Protein AF-Q4C342-F1 (afdb_monomer)

Foldseek 3Di:
DPPPVLVVLVVLLVVLLVQQLVQCVVVVHDPPDDGPSVVRDDPVSVVSNVVSVVVNDDVVVVVVVCVVVPDPVVVVVVVVD

Radius of gyration: 17.52 Å; Cα contacts (8 Å, |Δi|>4): 31; chains: 1; bounding box: 44×25×50 Å

Sequence (81 aa):
MTINNNSSKHQRITELFDLCRQRYLEAGGNPHKSVDCQQWMSEAEKQEFLQLGQQLIDPQKIADYQQQNGSWRDQIKLIQS

Solvent-accessible surface area (backbone atoms only — not comparable to full-atom values): 4902 Å² total; per-residue (Å²): 133,82,74,65,70,61,62,58,46,54,50,51,50,50,51,54,51,50,53,19,47,49,52,40,46,74,74,70,44,64,88,91,53,86,75,66,50,84,79,52,42,53,70,69,56,49,52,50,47,50,53,48,46,59,75,68,51,56,67,66,58,51,51,50,50,42,67,75,65,46,51,75,72,56,55,53,55,67,77,75,111

Organism: NCBI:txid165597

Structure (mmCIF, N/CA/C/O backbone):
data_AF-Q4C342-F1
#
_entry.id   AF-Q4C342-F1
#
loop_
_atom_site.group_PDB
_atom_site.id
_atom_site.type_symbol
_atom_site.label_atom_id
_atom_site.label_alt_id
_atom_site.label_comp_id
_atom_site.label_asym_id
_atom_site.label_entity_id
_atom_site.label_seq_id
_atom_site.pdbx_PDB_ins_code
_atom_site.Cartn_x
_atom_site.Cartn_y
_atom_site.Cartn_z
_atom_site.occupancy
_atom_site.B_iso_or_equiv
_atom_site.auth_seq_id
_atom_site.auth_comp_id
_atom_site.auth_asym_id
_atom_site.auth_atom_id
_atom_site.pdbx_PDB_model_num
ATOM 1 N N . MET A 1 1 ? -31.411 0.310 -5.771 1.00 37.88 1 MET A N 1
ATOM 2 C CA . MET A 1 1 ? -30.152 -0.438 -5.979 1.00 37.88 1 MET A CA 1
ATOM 3 C C . MET A 1 1 ? -29.072 0.249 -5.165 1.00 37.88 1 MET A C 1
ATOM 5 O O . MET A 1 1 ? -28.547 1.266 -5.595 1.00 37.88 1 MET A O 1
ATOM 9 N N . THR A 1 2 ? -28.810 -0.227 -3.952 1.00 43.16 2 THR A N 1
ATOM 10 C CA . THR A 1 2 ? -27.722 0.294 -3.117 1.00 43.16 2 THR A CA 1
ATOM 11 C C . THR A 1 2 ? -26.451 -0.389 -3.605 1.00 43.16 2 THR A C 1
ATOM 13 O O . THR A 1 2 ? -26.210 -1.549 -3.284 1.00 43.16 2 THR A O 1
ATOM 16 N N . ILE A 1 3 ? -25.698 0.265 -4.491 1.00 48.88 3 ILE A N 1
ATOM 17 C CA . ILE A 1 3 ? -24.383 -0.238 -4.898 1.00 48.88 3 ILE A CA 1
ATOM 18 C C . ILE A 1 3 ? -23.543 -0.242 -3.621 1.00 48.88 3 ILE A C 1
ATOM 20 O O . ILE A 1 3 ? -23.359 0.805 -3.000 1.00 48.88 3 ILE A O 1
ATOM 24 N N . ASN A 1 4 ? -23.120 -1.423 -3.173 1.00 53.56 4 ASN A N 1
ATOM 25 C CA . ASN A 1 4 ? -22.271 -1.572 -1.998 1.00 53.56 4 ASN A CA 1
ATOM 26 C C . ASN A 1 4 ? -20.929 -0.877 -2.274 1.00 53.56 4 ASN A C 1
ATOM 28 O O . ASN A 1 4 ? -19.985 -1.491 -2.753 1.00 53.56 4 ASN A O 1
ATOM 32 N N . ASN A 1 5 ? -20.838 0.414 -1.954 1.00 58.81 5 ASN A N 1
ATOM 33 C CA . ASN A 1 5 ? -19.659 1.256 -2.175 1.00 58.81 5 ASN A CA 1
ATOM 34 C C . ASN A 1 5 ? -18.389 0.746 -1.473 1.00 58.81 5 ASN A C 1
ATOM 36 O O . ASN A 1 5 ? -17.306 1.255 -1.726 1.00 58.81 5 ASN A O 1
ATOM 40 N N . ASN A 1 6 ? -18.497 -0.238 -0.579 1.00 59.84 6 ASN A N 1
ATOM 41 C CA . ASN A 1 6 ? -17.345 -0.824 0.097 1.00 59.84 6 ASN A CA 1
ATOM 42 C C . ASN A 1 6 ? -16.647 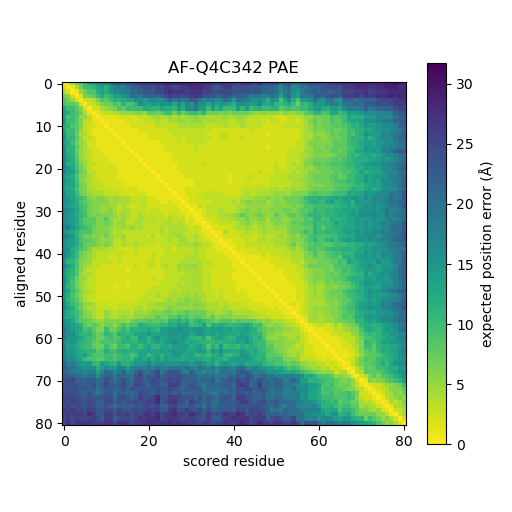-1.881 -0.769 1.00 59.84 6 ASN A C 1
ATOM 44 O O . ASN A 1 6 ? -15.423 -1.968 -0.726 1.00 59.84 6 ASN A O 1
ATOM 48 N N . SER A 1 7 ? -17.377 -2.634 -1.605 1.00 71.94 7 SER A N 1
ATOM 49 C CA . SER A 1 7 ? -16.750 -3.635 -2.481 1.00 71.94 7 SER A CA 1
ATOM 50 C C . SER A 1 7 ? -15.867 -2.979 -3.543 1.00 71.94 7 SER A C 1
ATOM 52 O O . SER A 1 7 ? -14.784 -3.482 -3.825 1.00 71.94 7 SER A O 1
ATOM 54 N N . SER A 1 8 ? -16.276 -1.819 -4.067 1.00 81.06 8 SER A N 1
ATOM 55 C CA . SER A 1 8 ? -15.482 -1.049 -5.032 1.00 81.06 8 SER A CA 1
ATOM 56 C C . SER A 1 8 ? -14.219 -0.444 -4.413 1.00 81.06 8 SER A C 1
ATOM 58 O O . SER A 1 8 ? -13.165 -0.460 -5.040 1.00 81.06 8 SER A O 1
ATOM 60 N N . LYS A 1 9 ? -14.281 0.035 -3.165 1.00 83.31 9 LYS A N 1
ATOM 61 C CA . LYS A 1 9 ? -13.105 0.565 -2.451 1.00 83.31 9 LYS A CA 1
ATOM 62 C C . LYS A 1 9 ? -12.091 -0.528 -2.117 1.00 83.31 9 LYS A C 1
ATOM 64 O O . LYS A 1 9 ? -10.897 -0.315 -2.296 1.00 83.31 9 LYS A O 1
ATOM 69 N N . HIS A 1 10 ? -12.555 -1.699 -1.671 1.00 85.31 10 HIS A N 1
ATOM 70 C CA . HIS A 1 10 ? -11.677 -2.851 -1.450 1.00 85.31 10 HIS A CA 1
ATOM 71 C C . HIS A 1 10 ? -10.986 -3.279 -2.745 1.00 85.31 10 HIS A C 1
ATOM 73 O O . HIS A 1 10 ? -9.774 -3.467 -2.746 1.00 85.31 10 HIS A O 1
ATOM 79 N N . GLN A 1 11 ? -11.739 -3.356 -3.845 1.00 89.12 11 GLN A N 1
ATOM 80 C CA . GLN A 1 11 ? -11.182 -3.670 -5.157 1.00 89.12 11 GLN A CA 1
ATOM 81 C C . GLN A 1 11 ? -10.123 -2.646 -5.578 1.00 89.12 11 GLN A C 1
ATOM 83 O O . GLN A 1 11 ? -9.039 -3.030 -6.008 1.00 89.12 11 GLN A O 1
ATOM 88 N N . ARG A 1 12 ? -10.388 -1.351 -5.372 1.00 91.56 12 ARG A N 1
ATOM 89 C CA . ARG A 1 12 ? -9.428 -0.296 -5.703 1.00 91.56 12 ARG A CA 1
ATOM 90 C C . ARG A 1 12 ? -8.140 -0.391 -4.885 1.00 91.56 12 ARG A C 1
ATOM 92 O O . ARG A 1 12 ? -7.055 -0.207 -5.423 1.00 91.56 12 ARG A O 1
ATOM 99 N N . ILE A 1 13 ? -8.236 -0.723 -3.600 1.00 90.44 13 ILE A N 1
ATOM 100 C CA . ILE A 1 13 ? -7.052 -0.975 -2.771 1.00 90.44 13 ILE A CA 1
ATOM 101 C C . ILE A 1 13 ? -6.243 -2.161 -3.310 1.00 90.44 13 ILE A C 1
ATOM 103 O O . ILE A 1 13 ? -5.017 -2.079 -3.372 1.00 90.44 13 ILE A O 1
ATOM 107 N N . THR A 1 14 ? -6.903 -3.246 -3.722 1.00 91.38 14 THR A N 1
ATOM 108 C CA . THR A 1 14 ? -6.224 -4.396 -4.334 1.00 91.38 14 THR A CA 1
ATOM 109 C C . THR A 1 14 ? -5.487 -3.999 -5.611 1.00 91.38 14 THR A C 1
ATOM 111 O O . THR A 1 14 ? -4.312 -4.323 -5.743 1.00 91.38 14 THR A O 1
ATOM 114 N N . GLU A 1 15 ? -6.113 -3.212 -6.490 1.00 92.56 15 GLU A N 1
ATOM 115 C CA . GLU A 1 15 ? -5.462 -2.698 -7.705 1.00 92.56 15 GLU A CA 1
ATOM 116 C C . GLU A 1 15 ? -4.196 -1.886 -7.391 1.00 92.56 15 GLU A C 1
ATOM 118 O O . GLU A 1 15 ? -3.176 -2.039 -8.061 1.00 92.56 15 GLU A O 1
ATOM 123 N N . LEU A 1 16 ? -4.225 -1.046 -6.348 1.00 92.94 16 LEU A N 1
ATOM 124 C CA . LEU A 1 16 ? -3.050 -0.281 -5.916 1.00 92.94 16 LEU A CA 1
ATOM 125 C C . LEU A 1 16 ? -1.907 -1.205 -5.456 1.00 92.94 16 LEU A C 1
ATOM 127 O O . LEU A 1 16 ? -0.740 -0.948 -5.766 1.00 92.94 16 LEU A O 1
ATOM 131 N N . PHE A 1 17 ? -2.218 -2.298 -4.752 1.00 92.31 17 PHE A N 1
ATOM 132 C CA . PHE A 1 17 ? -1.220 -3.302 -4.369 1.00 92.31 17 PHE A CA 1
ATOM 133 C C . PHE A 1 17 ? -0.673 -4.082 -5.564 1.00 92.31 17 PHE A C 1
ATOM 135 O O . PHE A 1 17 ? 0.533 -4.337 -5.612 1.00 92.31 17 PHE A O 1
ATOM 142 N N . ASP A 1 18 ? -1.518 -4.422 -6.533 1.00 93.25 18 ASP A N 1
ATOM 143 C CA . ASP A 1 18 ? -1.098 -5.125 -7.745 1.00 93.25 18 ASP A CA 1
ATOM 144 C C . ASP A 1 18 ? -0.148 -4.262 -8.580 1.00 93.25 18 ASP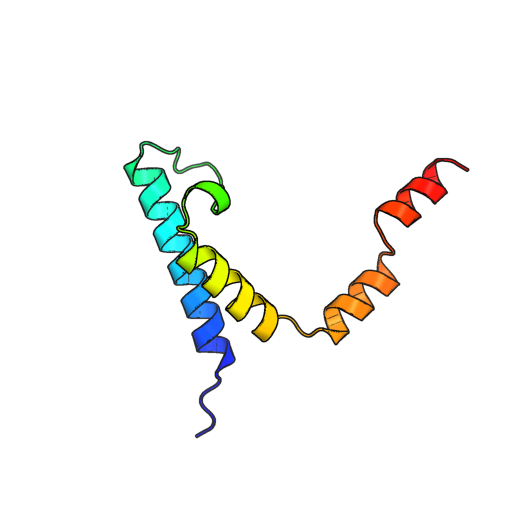 A C 1
ATOM 146 O O . ASP A 1 18 ? 0.915 -4.736 -8.981 1.00 93.25 18 ASP A O 1
ATOM 150 N N . LEU A 1 19 ? -0.454 -2.971 -8.749 1.00 93.50 19 LEU A N 1
ATOM 151 C CA . LEU A 1 19 ? 0.427 -2.009 -9.421 1.00 93.50 19 LEU A CA 1
ATOM 152 C C . LEU A 1 19 ? 1.769 -1.855 -8.696 1.00 93.50 19 LEU A C 1
ATOM 154 O O . LEU A 1 19 ? 2.831 -1.876 -9.320 1.00 93.50 19 LEU A O 1
ATOM 158 N N . CYS A 1 20 ? 1.735 -1.736 -7.368 1.00 94.12 20 CYS A N 1
ATOM 159 C CA . CYS A 1 20 ? 2.936 -1.705 -6.539 1.00 94.12 20 CYS A CA 1
ATOM 160 C C . CYS A 1 20 ? 3.797 -2.967 -6.740 1.00 94.12 20 CYS A C 1
ATOM 162 O O . CYS A 1 20 ? 5.007 -2.877 -6.967 1.00 94.12 20 CYS A O 1
ATOM 164 N N . ARG A 1 21 ? 3.173 -4.151 -6.686 1.00 93.75 21 ARG A N 1
ATOM 165 C CA . ARG A 1 21 ? 3.849 -5.438 -6.876 1.00 93.75 21 ARG A CA 1
ATOM 166 C C . ARG A 1 21 ? 4.427 -5.555 -8.281 1.00 93.75 21 ARG A C 1
ATOM 168 O O . ARG A 1 21 ? 5.559 -6.005 -8.420 1.00 93.75 21 ARG A O 1
ATOM 175 N N . GLN A 1 22 ? 3.682 -5.136 -9.298 1.00 94.31 22 GLN A N 1
ATOM 176 C CA . GLN A 1 22 ? 4.140 -5.141 -10.681 1.00 94.31 22 GLN A CA 1
ATOM 177 C C . GLN A 1 22 ? 5.422 -4.316 -10.828 1.00 94.31 22 GLN A C 1
ATOM 179 O O . GLN A 1 22 ? 6.427 -4.850 -11.289 1.00 94.31 22 GLN A O 1
ATOM 184 N N . ARG A 1 23 ? 5.436 -3.070 -10.337 1.00 94.44 23 ARG A N 1
ATOM 185 C CA . ARG A 1 23 ? 6.622 -2.195 -10.405 1.00 94.44 23 ARG A CA 1
ATOM 186 C C . ARG A 1 23 ? 7.828 -2.775 -9.672 1.00 94.44 23 ARG A C 1
ATOM 188 O O . ARG A 1 23 ? 8.947 -2.699 -10.171 1.00 94.44 23 ARG A O 1
ATOM 195 N N . TYR A 1 24 ? 7.605 -3.385 -8.509 1.00 95.12 24 TYR A N 1
ATOM 196 C CA . TYR A 1 24 ? 8.663 -4.070 -7.768 1.00 95.12 24 TYR A CA 1
ATOM 197 C C . TYR A 1 24 ? 9.290 -5.209 -8.579 1.00 95.12 24 TYR A C 1
ATOM 199 O O . TYR A 1 24 ? 10.513 -5.326 -8.631 1.00 95.12 24 TYR A O 1
ATOM 207 N N . LEU A 1 25 ? 8.470 -6.038 -9.229 1.00 94.88 25 LEU A N 1
ATOM 208 C CA . LEU A 1 25 ? 8.954 -7.148 -10.053 1.00 94.88 25 LEU A CA 1
ATOM 209 C C . LEU A 1 25 ? 9.640 -6.659 -11.333 1.00 94.88 25 LEU A C 1
ATOM 211 O O . LEU A 1 25 ? 10.684 -7.195 -11.697 1.00 94.88 25 LEU A O 1
ATOM 215 N N . GLU A 1 26 ? 9.108 -5.617 -11.975 1.00 94.00 26 GLU A N 1
ATOM 216 C CA . GLU A 1 26 ? 9.712 -4.979 -13.154 1.00 94.00 26 GLU A CA 1
ATOM 217 C C . GLU A 1 26 ? 11.104 -4.407 -12.854 1.00 94.00 26 GLU A C 1
ATOM 219 O O . GLU A 1 26 ? 11.990 -4.449 -13.705 1.00 94.00 26 GLU A O 1
ATOM 224 N N . ALA A 1 27 ? 11.338 -3.948 -11.624 1.00 92.69 27 ALA A N 1
ATOM 225 C CA . ALA A 1 27 ? 12.644 -3.484 -11.166 1.00 92.69 27 ALA A CA 1
ATOM 226 C C 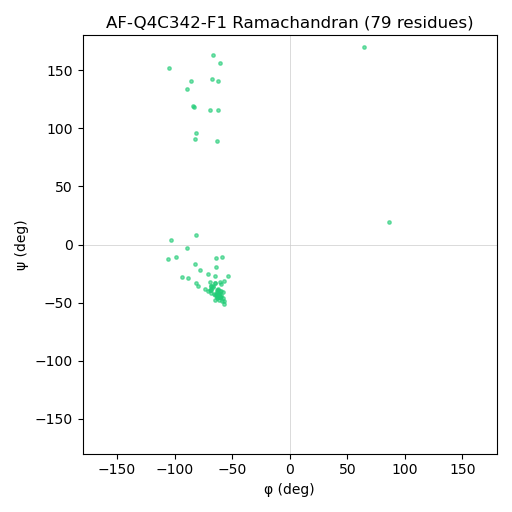. ALA A 1 27 ? 13.603 -4.611 -10.724 1.00 92.69 27 ALA A C 1
ATOM 228 O O . ALA A 1 27 ? 14.667 -4.332 -10.169 1.00 92.69 27 ALA A O 1
ATOM 229 N N . GLY A 1 28 ? 13.246 -5.883 -10.942 1.00 93.62 28 GLY A N 1
ATOM 230 C CA . GLY A 1 28 ? 14.059 -7.042 -10.555 1.00 93.62 28 GLY A CA 1
ATOM 231 C C . GLY A 1 28 ? 13.843 -7.514 -9.113 1.00 93.62 28 GLY A C 1
ATOM 232 O O . GLY A 1 28 ? 14.691 -8.210 -8.550 1.00 93.62 28 GLY A O 1
ATOM 233 N N . GLY A 1 29 ? 12.724 -7.134 -8.496 1.00 90.56 29 GLY A N 1
ATOM 234 C CA . GLY A 1 29 ? 12.317 -7.591 -7.173 1.00 90.56 29 GLY A CA 1
ATOM 235 C C . GLY A 1 29 ? 12.117 -9.108 -7.080 1.00 90.56 29 GLY A C 1
ATOM 236 O O . GLY A 1 29 ? 11.852 -9.799 -8.061 1.00 90.56 29 GLY A O 1
ATOM 237 N N . ASN A 1 30 ? 12.227 -9.651 -5.868 1.00 93.56 30 ASN A N 1
ATOM 238 C CA . ASN A 1 30 ? 12.087 -11.080 -5.615 1.00 93.56 30 ASN A CA 1
ATOM 239 C C . ASN A 1 30 ? 10.598 -11.477 -5.488 1.00 93.56 30 ASN A C 1
ATOM 241 O O . ASN A 1 30 ? 9.952 -11.066 -4.523 1.00 93.56 30 ASN A O 1
ATOM 245 N N . PRO A 1 31 ? 10.059 -12.348 -6.362 1.00 93.44 31 PRO A N 1
ATOM 246 C CA . PRO A 1 31 ? 8.640 -12.723 -6.353 1.00 93.44 31 PRO A CA 1
ATOM 247 C C . PRO A 1 31 ? 8.180 -13.467 -5.093 1.00 93.44 31 PRO A C 1
ATOM 249 O O . PRO A 1 31 ? 6.981 -13.485 -4.799 1.00 93.44 31 PRO A O 1
ATOM 252 N N . HIS A 1 32 ? 9.113 -14.051 -4.339 1.00 93.12 32 HIS A N 1
ATOM 253 C CA . HIS A 1 32 ? 8.845 -14.775 -3.098 1.00 93.12 32 HIS A CA 1
ATOM 254 C C . HIS A 1 32 ? 8.868 -13.878 -1.854 1.00 93.12 32 HIS A C 1
ATOM 256 O O . HIS A 1 32 ? 8.626 -14.369 -0.752 1.00 93.12 32 HIS A O 1
ATOM 262 N N . LYS A 1 33 ? 9.172 -12.582 -2.000 1.00 89.62 33 LYS A N 1
ATOM 263 C CA . LYS A 1 33 ? 9.166 -11.620 -0.894 1.00 89.62 33 LYS A CA 1
ATOM 264 C C . LYS A 1 33 ? 7.950 -10.703 -0.952 1.00 89.62 33 LYS A C 1
ATOM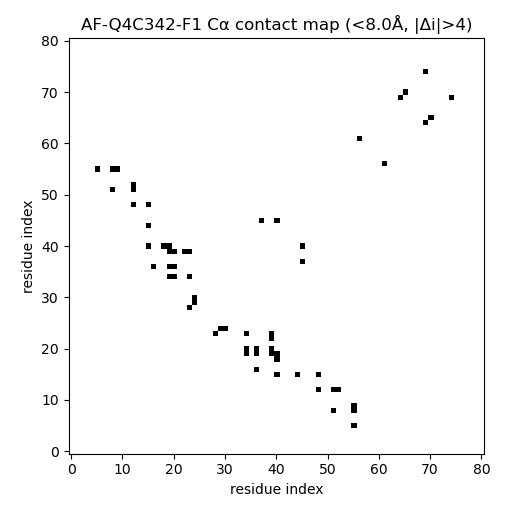 266 O O . LYS A 1 33 ? 7.410 -10.405 -2.017 1.00 89.62 33 LYS A O 1
ATOM 271 N N . 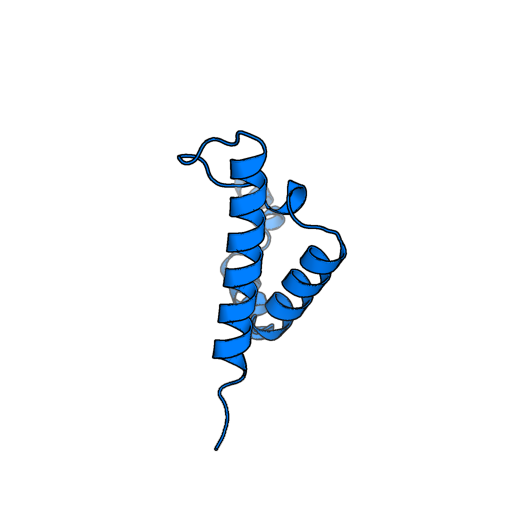SER A 1 34 ? 7.539 -10.245 0.225 1.00 87.44 34 SER A N 1
ATOM 272 C CA . SER A 1 34 ? 6.585 -9.151 0.379 1.00 87.44 34 SER A CA 1
ATOM 273 C C . SER A 1 34 ? 7.167 -7.876 -0.229 1.00 87.44 34 SER A C 1
ATOM 275 O O . SER A 1 34 ? 8.357 -7.600 -0.066 1.00 87.44 34 SER A O 1
ATOM 277 N N . VAL A 1 35 ? 6.327 -7.092 -0.900 1.00 90.81 35 VAL A N 1
ATOM 278 C CA . VAL A 1 35 ? 6.712 -5.783 -1.433 1.00 90.81 35 VAL A CA 1
ATOM 279 C C . VAL A 1 35 ? 6.468 -4.701 -0.378 1.00 90.81 35 VAL A C 1
ATOM 281 O O . VAL A 1 35 ? 5.404 -4.661 0.240 1.00 90.81 35 VAL A O 1
ATOM 284 N N . ASP A 1 36 ? 7.442 -3.814 -0.177 1.00 88.62 36 ASP A N 1
ATOM 285 C CA . ASP A 1 36 ? 7.238 -2.588 0.596 1.00 88.62 36 ASP A CA 1
ATOM 286 C C . ASP A 1 36 ? 6.603 -1.516 -0.296 1.00 88.62 36 ASP A C 1
ATOM 288 O O . ASP A 1 36 ? 7.289 -0.740 -0.964 1.00 88.62 36 ASP A O 1
ATOM 292 N N . CYS A 1 37 ? 5.272 -1.463 -0.322 1.00 88.12 37 CYS A N 1
ATOM 293 C CA . CYS A 1 37 ? 4.563 -0.519 -1.181 1.00 88.12 37 CYS A CA 1
ATOM 294 C C . CYS A 1 37 ? 4.790 0.956 -0.849 1.00 88.12 37 CYS A C 1
ATOM 296 O O . CYS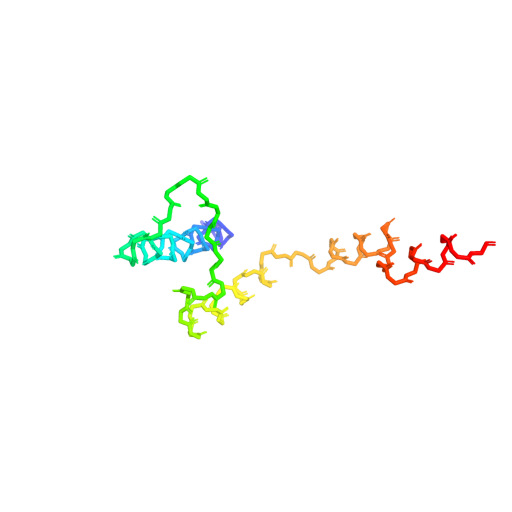 A 1 37 ? 4.490 1.799 -1.693 1.00 88.12 37 CYS A O 1
ATOM 298 N N . GLN A 1 38 ? 5.392 1.298 0.296 1.00 86.19 38 GLN A N 1
ATOM 299 C CA . GLN A 1 38 ? 5.792 2.684 0.545 1.00 86.19 38 GLN A CA 1
ATOM 300 C C . GLN A 1 38 ? 6.881 3.156 -0.425 1.00 86.19 38 GLN A C 1
ATOM 302 O O . GLN A 1 38 ? 6.964 4.351 -0.713 1.00 86.19 38 GLN A O 1
ATOM 307 N N . GLN A 1 39 ? 7.694 2.239 -0.950 1.00 89.44 39 GLN A N 1
ATOM 308 C CA . GLN A 1 39 ? 8.760 2.558 -1.900 1.00 89.44 39 GLN A CA 1
ATOM 309 C C . GLN A 1 39 ? 8.285 2.553 -3.360 1.00 89.44 39 GLN A C 1
ATOM 311 O O . GLN A 1 39 ? 8.835 3.285 -4.177 1.00 89.44 39 GLN A O 1
ATOM 316 N N . TRP A 1 40 ? 7.262 1.756 -3.686 1.00 90.12 40 TRP A N 1
ATOM 317 C CA . TRP A 1 40 ? 6.841 1.487 -5.074 1.00 90.12 40 TRP A CA 1
ATOM 318 C C . TRP A 1 40 ? 5.553 2.202 -5.503 1.00 90.12 40 TRP A C 1
ATOM 320 O O . TRP A 1 40 ? 5.235 2.259 -6.696 1.00 90.12 40 TRP A O 1
ATOM 330 N N . MET A 1 41 ? 4.812 2.770 -4.550 1.00 92.19 41 MET A N 1
ATOM 331 C CA . MET A 1 41 ? 3.693 3.667 -4.835 1.00 92.19 41 MET A CA 1
ATOM 332 C C . MET A 1 41 ? 4.183 5.105 -5.028 1.00 92.19 41 MET A C 1
ATOM 334 O O . MET A 1 41 ? 5.046 5.599 -4.297 1.00 92.19 41 MET A O 1
ATOM 338 N N . SER A 1 42 ? 3.582 5.798 -5.989 1.00 92.50 42 SER A N 1
ATOM 339 C CA . SER A 1 42 ? 3.677 7.249 -6.124 1.00 92.50 42 SER A CA 1
ATOM 340 C C . SER A 1 42 ? 2.978 7.952 -4.959 1.00 92.50 42 SER A C 1
ATOM 342 O O . SER A 1 42 ? 2.154 7.366 -4.257 1.00 92.50 42 SER A O 1
ATOM 344 N N . GLU A 1 43 ? 3.269 9.238 -4.764 1.00 92.00 43 GLU A N 1
ATOM 345 C CA . GLU A 1 43 ? 2.622 10.019 -3.705 1.00 92.00 43 GLU A CA 1
ATOM 346 C C . GLU A 1 43 ? 1.097 10.074 -3.879 1.00 92.00 43 GLU A C 1
ATOM 348 O O . GLU A 1 43 ? 0.360 9.900 -2.914 1.00 92.00 43 GLU A O 1
ATOM 353 N N . ALA A 1 44 ? 0.609 10.219 -5.114 1.00 89.88 44 ALA A N 1
ATOM 354 C CA . ALA A 1 44 ? -0.825 10.233 -5.397 1.00 89.88 44 ALA A CA 1
ATOM 355 C C . ALA A 1 44 ? -1.511 8.914 -4.994 1.00 89.88 44 ALA A C 1
ATOM 357 O O . ALA A 1 44 ? -2.567 8.932 -4.368 1.00 89.88 44 ALA A O 1
ATOM 358 N N . GLU A 1 45 ? -0.884 7.774 -5.290 1.00 89.75 45 GLU A N 1
ATOM 359 C CA . GLU A 1 45 ? -1.407 6.449 -4.929 1.00 89.75 45 GLU A CA 1
ATOM 360 C C . GLU A 1 45 ? -1.381 6.212 -3.418 1.00 89.75 45 GLU A C 1
ATOM 362 O O . GLU A 1 45 ? -2.303 5.605 -2.877 1.00 89.75 45 GLU A O 1
ATOM 367 N N . LYS A 1 46 ? -0.366 6.728 -2.713 1.00 91.12 46 LYS A N 1
ATOM 368 C CA . LYS A 1 46 ? -0.322 6.686 -1.244 1.00 91.12 46 LYS A CA 1
ATOM 369 C C . LYS A 1 46 ? -1.472 7.475 -0.633 1.00 91.12 46 LYS A C 1
ATOM 371 O O . LYS A 1 46 ? -2.134 6.979 0.277 1.00 91.12 46 LYS A O 1
ATOM 376 N N . GLN A 1 47 ? -1.727 8.682 -1.137 1.00 91.88 47 GLN A N 1
ATOM 377 C CA . GLN A 1 47 ? -2.843 9.506 -0.673 1.00 91.88 47 GLN A CA 1
ATOM 378 C C . GLN A 1 47 ? -4.187 8.821 -0.950 1.00 91.88 47 GLN A C 1
ATOM 380 O O . GLN A 1 47 ? -5.033 8.756 -0.059 1.00 91.88 47 GLN A O 1
ATOM 385 N N . GLU A 1 48 ? -4.363 8.239 -2.141 1.00 90.50 48 GLU A N 1
ATOM 386 C CA . GLU A 1 48 ? -5.568 7.480 -2.492 1.00 90.50 48 GLU A CA 1
ATOM 387 C C . GLU A 1 48 ? -5.759 6.268 -1.565 1.00 90.50 48 GLU A C 1
ATOM 389 O O . GLU A 1 48 ? -6.835 6.084 -0.995 1.00 90.50 48 GLU A O 1
ATOM 394 N N . PHE A 1 49 ? -4.704 5.480 -1.342 1.00 89.38 49 PHE A N 1
ATOM 395 C CA . PHE A 1 49 ? -4.729 4.330 -0.440 1.00 89.38 49 PHE A CA 1
ATOM 396 C C . PHE A 1 49 ? -5.134 4.726 0.986 1.00 89.38 49 PHE A C 1
ATOM 398 O O . PHE A 1 49 ? -5.993 4.079 1.588 1.00 89.38 49 PHE A O 1
ATOM 405 N N . LEU A 1 50 ? -4.556 5.807 1.521 1.00 88.69 50 LEU A N 1
ATOM 406 C CA . LEU A 1 50 ? -4.885 6.309 2.856 1.00 88.69 50 LEU A CA 1
ATOM 407 C C . LEU A 1 50 ? -6.343 6.766 2.947 1.00 88.69 50 LEU A C 1
ATOM 409 O O . LEU A 1 50 ? -7.029 6.418 3.909 1.00 88.69 50 LEU A O 1
ATOM 413 N N . GLN A 1 51 ? -6.837 7.499 1.948 1.00 88.88 51 GLN A N 1
ATOM 414 C CA . GLN A 1 51 ? -8.229 7.952 1.912 1.00 88.88 51 GLN A CA 1
ATOM 415 C C . GLN A 1 51 ? -9.209 6.777 1.833 1.00 88.88 51 GLN A C 1
ATOM 417 O O . GLN A 1 51 ? -10.187 6.738 2.581 1.00 88.88 51 GLN A O 1
ATOM 422 N N . LEU A 1 52 ? -8.945 5.796 0.967 1.00 88.75 52 LEU A N 1
ATOM 423 C CA . LEU A 1 52 ? -9.774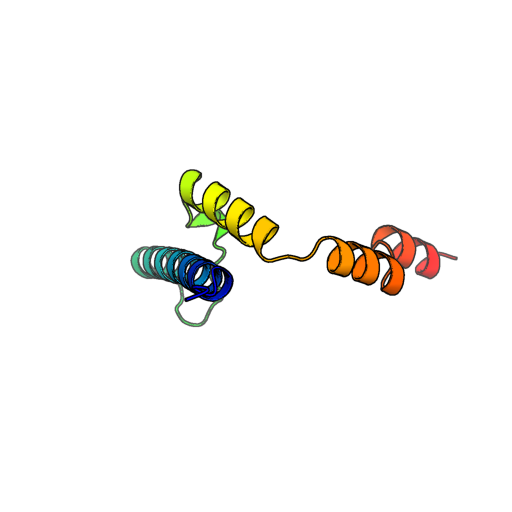 4.596 0.848 1.00 88.75 52 LEU A CA 1
ATOM 424 C C . LEU A 1 52 ? -9.747 3.773 2.139 1.00 88.75 52 LEU A C 1
ATOM 426 O O . LEU A 1 52 ? -10.798 3.333 2.604 1.00 88.75 52 LEU A O 1
ATOM 430 N N . GLY A 1 53 ? -8.571 3.623 2.753 1.00 85.62 53 GLY A N 1
ATOM 431 C CA . GLY A 1 53 ? -8.404 2.958 4.041 1.00 85.62 53 GLY A CA 1
ATOM 432 C C . GLY A 1 53 ? -9.220 3.630 5.144 1.00 85.62 53 GLY A C 1
ATOM 433 O O . GLY A 1 53 ? -9.990 2.959 5.822 1.00 85.62 53 GLY A O 1
ATOM 434 N N . GLN A 1 54 ? -9.143 4.956 5.276 1.00 83.94 54 GLN A N 1
ATOM 435 C CA . GLN A 1 54 ? -9.933 5.708 6.261 1.00 83.94 54 GLN A CA 1
ATOM 436 C C . GLN A 1 54 ? -11.444 5.546 6.071 1.00 83.94 54 GLN A C 1
ATOM 438 O O . GLN A 1 54 ? -12.185 5.536 7.046 1.00 83.94 54 GLN A O 1
ATOM 443 N N . GLN A 1 55 ? -11.912 5.407 4.830 1.00 82.00 55 GLN A N 1
ATOM 444 C CA . GLN A 1 55 ? -13.334 5.200 4.551 1.00 82.00 55 GLN A CA 1
ATOM 445 C C . GLN A 1 55 ? -13.815 3.769 4.808 1.00 82.00 55 GLN A C 1
ATOM 447 O O . GLN A 1 55 ? -15.021 3.547 4.921 1.00 82.00 55 GLN A O 1
ATOM 452 N N . LEU A 1 56 ? -12.902 2.799 4.812 1.00 81.56 56 LEU A N 1
ATOM 453 C CA . LEU A 1 56 ? -13.204 1.391 5.065 1.00 81.56 56 LEU A CA 1
ATOM 454 C C . LEU A 1 56 ? -13.035 1.016 6.534 1.00 81.56 56 LEU A C 1
ATOM 456 O O . LEU A 1 56 ? -13.687 0.086 7.010 1.00 81.56 56 LEU A O 1
ATOM 460 N N . ILE A 1 57 ? -12.154 1.714 7.247 1.00 80.19 57 ILE A N 1
ATOM 461 C CA . ILE A 1 57 ? -11.917 1.460 8.657 1.00 80.19 57 ILE A CA 1
ATOM 462 C C . ILE A 1 57 ? -12.968 2.206 9.476 1.00 80.19 57 ILE A C 1
ATOM 464 O O . ILE A 1 57 ? -13.047 3.429 9.459 1.00 80.19 57 ILE A O 1
ATOM 468 N N . ASP A 1 58 ? -13.749 1.442 10.232 1.00 77.62 58 ASP A N 1
ATOM 469 C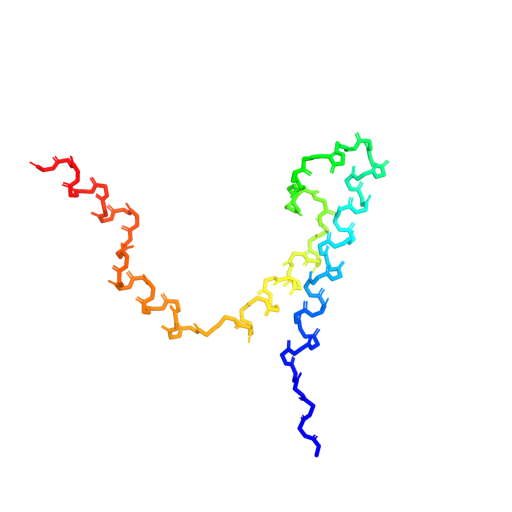 CA . ASP A 1 58 ? -14.680 1.975 11.217 1.00 77.62 58 ASP A CA 1
ATOM 470 C C . ASP A 1 58 ? -13.892 2.595 12.391 1.00 77.62 58 ASP A C 1
ATOM 472 O O . ASP A 1 58 ? -13.187 1.860 13.098 1.00 77.62 58 ASP A O 1
ATOM 476 N N . PRO A 1 59 ? -13.988 3.919 12.630 1.00 75.50 59 PRO A N 1
ATOM 477 C CA . PRO A 1 59 ? -13.290 4.580 13.730 1.00 75.50 59 PRO A CA 1
ATOM 478 C C . PRO A 1 59 ? -13.630 3.975 15.093 1.00 75.50 59 PRO A C 1
ATOM 480 O O . PRO A 1 59 ? -12.767 3.929 15.971 1.00 75.50 59 PRO A O 1
ATOM 483 N N . GLN A 1 60 ? -14.854 3.463 15.257 1.00 73.44 60 GLN A N 1
ATOM 484 C CA . GLN A 1 60 ? -15.289 2.815 16.487 1.00 73.44 60 GLN A CA 1
ATOM 485 C C . GLN A 1 60 ? -14.496 1.527 16.722 1.00 73.44 60 GLN A C 1
ATOM 487 O O . GLN A 1 60 ? -13.983 1.310 17.813 1.00 73.44 60 GLN A O 1
ATOM 492 N N . LYS A 1 61 ? -14.277 0.723 15.674 1.00 72.62 61 LYS A N 1
ATOM 493 C CA . LYS A 1 61 ? -13.447 -0.487 15.771 1.00 72.62 61 LYS A CA 1
ATOM 494 C C . LYS A 1 61 ? -11.984 -0.178 16.072 1.00 72.62 61 LYS A C 1
ATOM 496 O O . LYS A 1 61 ? -11.341 -0.969 16.757 1.00 72.62 61 LYS A O 1
ATOM 501 N N . ILE A 1 62 ? -11.448 0.945 15.583 1.00 72.25 62 ILE A N 1
ATOM 502 C CA . ILE A 1 62 ? -10.099 1.394 15.965 1.00 72.25 62 ILE A CA 1
ATOM 503 C C . ILE A 1 62 ? -10.071 1.734 17.456 1.00 72.25 62 ILE A C 1
ATOM 505 O O . ILE A 1 62 ? -9.162 1.295 18.158 1.00 72.25 62 ILE A O 1
ATOM 509 N N . ALA A 1 63 ? -11.050 2.507 17.931 1.00 76.00 63 ALA A N 1
ATOM 510 C CA . ALA A 1 63 ? -11.141 2.900 19.331 1.00 76.00 63 ALA A CA 1
ATOM 511 C C . ALA A 1 63 ? -11.281 1.672 20.245 1.00 76.00 63 ALA A C 1
ATOM 513 O O . ALA A 1 63 ? -10.531 1.545 21.210 1.00 76.00 63 ALA A O 1
ATOM 514 N N . ASP A 1 64 ? -12.149 0.725 19.888 1.00 78.06 64 ASP A N 1
ATOM 515 C CA . ASP A 1 64 ? -12.341 -0.528 20.620 1.00 78.06 64 ASP A CA 1
ATOM 516 C C . ASP A 1 64 ? -11.056 -1.372 20.627 1.00 78.06 64 ASP A C 1
ATOM 518 O O . ASP A 1 64 ? -10.649 -1.878 21.672 1.00 78.06 64 ASP A O 1
ATOM 522 N N . TYR A 1 65 ? -10.359 -1.479 19.489 1.00 73.69 65 TYR A N 1
ATOM 523 C CA . TYR A 1 65 ? -9.078 -2.186 19.402 1.00 73.69 65 TYR A CA 1
ATOM 524 C C . TYR A 1 65 ? -7.993 -1.536 20.273 1.00 73.69 65 TYR A C 1
ATOM 526 O O . TYR A 1 65 ? -7.224 -2.244 20.928 1.00 73.69 65 TYR A O 1
ATOM 534 N N . GLN A 1 66 ? -7.930 -0.201 20.302 1.00 73.56 66 GLN A N 1
ATOM 535 C CA . GLN A 1 66 ? -6.995 0.554 21.141 1.00 73.56 66 GLN A CA 1
ATOM 536 C C . GLN A 1 66 ? -7.321 0.424 22.633 1.00 73.56 66 GLN A C 1
ATOM 538 O O . GLN A 1 66 ? -6.401 0.344 23.442 1.00 73.56 66 GLN A O 1
ATOM 543 N N . GLN A 1 67 ? -8.601 0.362 23.008 1.00 73.88 67 GLN A N 1
ATOM 544 C CA . GLN A 1 67 ? -9.015 0.129 24.394 1.00 73.88 67 GLN A CA 1
ATOM 545 C C . GLN A 1 67 ? -8.730 -1.306 24.852 1.00 73.88 67 GLN A C 1
ATOM 547 O O . GLN A 1 67 ? -8.291 -1.504 25.980 1.00 73.88 67 GLN A O 1
ATOM 552 N N . GLN A 1 68 ? -8.946 -2.300 23.985 1.00 70.00 68 GLN A N 1
ATOM 553 C CA . GLN A 1 68 ? -8.738 -3.715 24.317 1.00 70.00 68 GLN A CA 1
ATOM 554 C C . GLN A 1 68 ? -7.262 -4.099 24.402 1.00 70.00 68 GLN A C 1
ATOM 556 O O . GLN A 1 68 ? -6.885 -4.888 25.264 1.00 70.00 68 GLN A O 1
ATOM 561 N N . ASN A 1 69 ? -6.423 -3.555 23.519 1.00 68.25 69 ASN A N 1
ATOM 562 C CA . ASN A 1 69 ? -5.003 -3.897 23.483 1.00 68.25 69 ASN A CA 1
ATOM 563 C C . ASN A 1 69 ? -4.124 -2.867 24.205 1.00 68.25 69 ASN A C 1
ATOM 565 O O . ASN A 1 69 ? -2.953 -3.139 24.442 1.00 68.25 69 ASN A O 1
ATOM 569 N N . GLY A 1 70 ? -4.656 -1.706 24.592 1.00 62.38 70 GLY A N 1
ATOM 570 C CA . GLY A 1 70 ? -3.852 -0.600 25.108 1.00 62.38 70 GLY A CA 1
ATOM 571 C C . GLY A 1 70 ? -2.889 -0.039 24.053 1.00 62.38 70 GLY A C 1
ATOM 572 O O . GLY A 1 70 ? -2.684 -0.599 22.972 1.00 62.38 70 GLY A O 1
ATOM 573 N N . SER A 1 71 ? -2.260 1.097 24.349 1.00 67.50 71 SER A N 1
ATOM 574 C CA . SER A 1 71 ? -1.143 1.565 23.527 1.00 67.50 71 SER A CA 1
ATOM 575 C C . SER A 1 71 ? 0.040 0.613 23.700 1.00 67.50 71 SER A C 1
ATOM 577 O O . SER A 1 71 ? 0.342 0.201 24.819 1.00 67.50 71 SER A O 1
ATOM 579 N N . TRP A 1 72 ? 0.799 0.333 22.635 1.00 62.22 72 TRP A N 1
ATOM 580 C CA . TRP A 1 72 ? 2.073 -0.400 22.751 1.00 62.22 72 TRP A CA 1
ATOM 581 C C . TRP A 1 72 ? 3.019 0.267 23.773 1.00 62.22 72 TRP A C 1
ATOM 583 O O . TRP A 1 72 ? 3.814 -0.389 24.439 1.00 62.22 72 TRP A O 1
ATOM 593 N N . ARG A 1 73 ? 2.870 1.587 23.970 1.00 60.59 73 ARG A N 1
ATOM 594 C CA . ARG A 1 73 ? 3.576 2.360 25.004 1.00 60.59 73 ARG A CA 1
ATOM 595 C C . ARG A 1 73 ? 3.119 2.042 26.432 1.00 60.59 73 ARG A C 1
ATOM 597 O O . ARG A 1 73 ? 3.937 2.126 27.343 1.00 60.59 73 ARG A O 1
ATOM 604 N N . ASP A 1 74 ? 1.852 1.692 26.630 1.00 64.12 74 ASP A N 1
ATOM 605 C CA . ASP A 1 74 ? 1.309 1.314 27.939 1.00 64.12 74 ASP A CA 1
ATOM 606 C C . ASP A 1 74 ? 1.662 -0.138 28.281 1.00 64.12 74 ASP A C 1
ATOM 608 O O . ASP A 1 74 ? 2.013 -0.433 29.421 1.00 64.12 74 ASP A O 1
ATOM 612 N N . GLN A 1 75 ? 1.694 -1.025 27.279 1.00 58.41 75 GLN A N 1
ATOM 613 C CA . GLN A 1 75 ? 2.159 -2.407 27.446 1.00 58.41 75 GLN A CA 1
ATOM 614 C C . GLN A 1 75 ? 3.638 -2.485 27.869 1.00 58.41 75 GLN A C 1
ATOM 616 O O . GLN A 1 75 ? 3.992 -3.294 28.722 1.00 58.41 75 GLN A O 1
ATOM 621 N N . ILE A 1 76 ? 4.509 -1.618 27.334 1.00 60.16 76 ILE A N 1
ATOM 622 C CA . ILE A 1 76 ? 5.936 -1.587 27.713 1.00 60.16 76 ILE A CA 1
ATOM 623 C C . ILE A 1 76 ? 6.137 -1.147 29.168 1.00 60.16 76 ILE A C 1
ATOM 625 O O . ILE A 1 76 ? 7.021 -1.672 29.844 1.00 60.16 76 ILE A O 1
A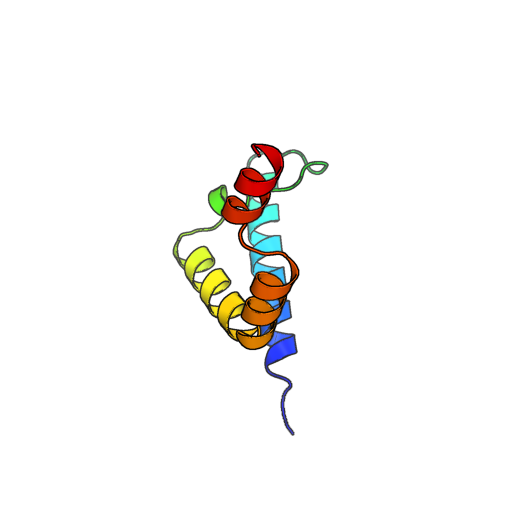TOM 629 N N . LYS A 1 77 ? 5.316 -0.218 29.677 1.00 59.41 77 LYS A N 1
ATOM 630 C CA . LYS A 1 77 ? 5.403 0.235 31.076 1.00 59.41 77 LYS A CA 1
ATOM 631 C C . LYS A 1 77 ? 5.075 -0.878 32.076 1.00 59.41 77 LYS A C 1
ATOM 633 O O . LYS A 1 77 ? 5.683 -0.910 33.136 1.00 59.41 77 LYS A O 1
ATOM 638 N N . LEU A 1 78 ? 4.170 -1.794 31.724 1.00 56.72 78 LEU A N 1
ATOM 639 C CA . LEU A 1 78 ? 3.809 -2.964 32.539 1.00 56.72 78 LEU A CA 1
ATOM 640 C C . LEU A 1 78 ? 4.907 -4.035 32.601 1.00 56.72 78 LEU A C 1
ATOM 642 O O . LEU A 1 78 ? 4.955 -4.798 33.555 1.00 56.72 78 LEU A O 1
ATOM 646 N N . ILE A 1 79 ? 5.788 -4.102 31.600 1.00 58.12 79 ILE A N 1
ATOM 647 C CA . ILE A 1 79 ? 6.903 -5.065 31.570 1.00 58.12 79 ILE A CA 1
ATOM 648 C C . ILE A 1 79 ? 8.106 -4.557 32.392 1.00 58.12 79 ILE A C 1
ATOM 650 O O . ILE A 1 79 ? 8.994 -5.334 32.735 1.00 58.12 79 ILE A O 1
ATOM 654 N N . GLN A 1 80 ? 8.148 -3.260 32.714 1.00 55.66 80 GLN A N 1
ATOM 655 C CA . GLN A 1 80 ? 9.249 -2.620 33.446 1.00 55.66 80 GLN A CA 1
ATOM 656 C C . GLN A 1 80 ? 8.949 -2.327 34.931 1.00 55.66 80 GLN A C 1
ATOM 658 O O . GLN A 1 80 ? 9.799 -1.723 35.587 1.00 55.66 80 GLN A O 1
ATOM 663 N N . SER A 1 81 ? 7.785 -2.730 35.463 1.00 50.28 81 SER A N 1
ATOM 664 C CA . SER A 1 81 ? 7.442 -2.647 36.898 1.00 50.28 81 SER A CA 1
ATOM 665 C C . SER A 1 81 ? 7.512 -4.010 37.570 1.00 50.28 81 SER A C 1
ATOM 667 O O . SER A 1 81 ? 8.045 -4.083 38.695 1.00 50.28 81 SER A O 1
#

Secondary structure (DSSP, 8-state):
----HHHHHHHHHHHHHHHHHHHHHHTT--TTS---HHHHS-HHHHHHHHHHHHHHS-HHHHHHHHHHH--HHHHHHHH--

Mean predicted aligned error: 9.8 Å

pLDDT: mean 79.98, std 14.6, range [37.88, 95.12]